Protein AF-A0AAU3BQZ8-F1 (afdb_monomer)

pLDDT: mean 89.64, std 9.65, range [45.94, 97.94]

Solvent-accessible surface area (backbone atoms only — not comparable to full-atom values): 6413 Å² total; per-residue (Å²): 112,69,70,62,53,56,51,51,52,53,50,52,49,54,51,50,53,25,52,51,19,53,51,45,39,50,52,51,53,53,51,53,54,50,48,53,49,26,60,75,69,66,36,59,68,61,41,50,58,47,44,71,76,52,31,74,66,56,50,53,51,52,49,51,52,19,50,50,35,26,74,73,48,44,52,70,70,57,42,53,46,51,52,51,39,51,56,25,58,76,66,69,35,60,72,55,39,54,52,45,54,52,52,45,53,52,52,53,51,51,50,73,75,42,75,84,80,116

Sequence (118 aa):
MLARTQQAERRARLWQERREAYFGALRVIDLDLRRERYKELGQLQKLQEVEGHWTKVRRVELTTEAATALWAFGSDTVRDLAARWITASDADNVAEMRQIALEFRAAVRRELQDPTQG

Nearest PDB structures (foldseek):
  3zsu-assembly1_A  TM=4.083E-01  e=6.605E-01  Thermosynechococcus vestitus BP-1
  1wn0-assembly4_D  TM=5.546E-01  e=5.178E+00  Zea mays
  8bd3-assembly1_u  TM=3.912E-01  e=3.179E+00  Chlorella ohadii
  1yvi-assembly1_A  TM=4.901E-01  e=5.178E+00  Oryza sativa
  5och-assembly1_A  TM=2.453E-01  e=7.567E+00  Homo sapiens

Secondary structur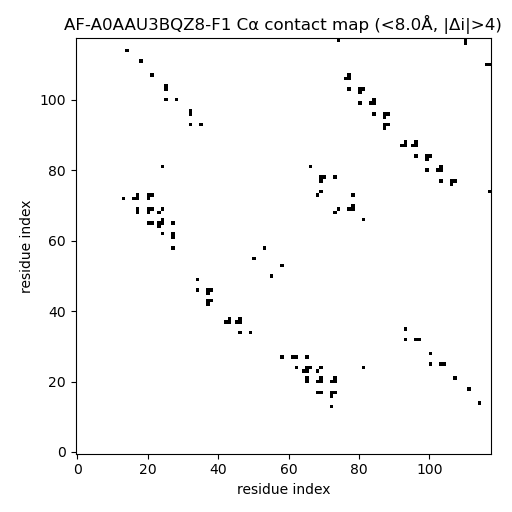e (DSSP, 8-state):
-HHHHHHHHHHHHHHHHHHHHHHHHHHHHHHHHHHHHHHHTT-HHHHHHHHHHS-HHHHHHHHHHHHHHHHHH--HHHHHHHHHHHHHHHTT-HHHHHHHHHHHHHHHHHHHH-TT--

Foldseek 3Di:
DVVVVVVVVVLVVLLVLLLVLLVLLLVLLVLLLVLVVCVVVVVVVVNCVSCVVCPPVNSVVSLVVSLVSCVVRNDPQLNVLSVQLVVCVVVVVSVSSVVSSVSSVVVSVVCNVDVPPD

Structure (mmCIF, N/CA/C/O backbone):
data_AF-A0AAU3BQZ8-F1
#
_entry.id   AF-A0AAU3BQZ8-F1
#
loop_
_atom_site.group_PDB
_atom_site.id
_atom_site.type_symbol
_atom_site.label_atom_id
_atom_site.label_alt_id
_atom_site.label_comp_id
_atom_site.label_asym_id
_atom_site.label_entity_id
_atom_site.label_seq_id
_atom_site.pdbx_PDB_ins_code
_atom_site.Cartn_x
_atom_site.Cartn_y
_atom_site.Cartn_z
_atom_site.occupancy
_atom_site.B_iso_or_equiv
_atom_site.auth_seq_id
_atom_site.auth_comp_id
_atom_site.auth_asym_id
_atom_site.auth_atom_id
_atom_site.pdbx_PDB_model_num
ATOM 1 N N . MET A 1 1 ? 30.971 -4.145 -28.236 1.00 62.34 1 MET A N 1
ATOM 2 C CA . MET A 1 1 ? 30.732 -4.893 -26.978 1.00 62.34 1 MET A CA 1
ATOM 3 C C . MET A 1 1 ? 30.316 -3.965 -25.837 1.00 62.34 1 MET A C 1
ATOM 5 O O . MET A 1 1 ? 29.217 -4.150 -25.341 1.00 62.34 1 MET A O 1
ATOM 9 N N . LEU A 1 2 ? 31.096 -2.922 -25.516 1.00 67.12 2 LEU A N 1
ATOM 10 C CA . LEU A 1 2 ? 30.828 -1.950 -24.433 1.00 67.12 2 LEU A CA 1
ATOM 11 C C . LEU A 1 2 ? 29.404 -1.348 -24.411 1.00 67.12 2 LEU A C 1
ATOM 13 O O . LEU A 1 2 ? 28.783 -1.299 -23.356 1.00 67.12 2 LEU A O 1
ATOM 17 N N . ALA A 1 3 ? 28.843 -0.969 -25.565 1.00 68.12 3 ALA A N 1
ATOM 18 C CA . ALA A 1 3 ? 27.491 -0.398 -25.637 1.00 68.12 3 ALA A CA 1
ATOM 19 C C . ALA A 1 3 ? 26.369 -1.382 -25.232 1.00 68.12 3 ALA A C 1
ATOM 21 O O . ALA A 1 3 ? 25.369 -0.970 -24.650 1.00 68.12 3 ALA A O 1
ATOM 22 N N . ARG A 1 4 ? 26.533 -2.690 -25.498 1.00 68.25 4 ARG A N 1
ATOM 23 C CA . ARG A 1 4 ? 25.558 -3.716 -25.075 1.00 68.25 4 ARG A CA 1
ATOM 24 C C . ARG A 1 4 ? 25.639 -3.967 -23.568 1.00 68.25 4 ARG A C 1
ATOM 26 O O . ARG A 1 4 ? 24.604 -4.155 -22.938 1.00 68.25 4 ARG A O 1
ATOM 33 N N . THR A 1 5 ? 26.842 -3.908 -22.996 1.00 76.19 5 THR A N 1
ATOM 34 C CA . THR A 1 5 ? 27.072 -4.042 -21.550 1.00 76.19 5 THR A CA 1
ATOM 35 C C . THR A 1 5 ? 26.457 -2.872 -20.778 1.00 76.19 5 THR A C 1
ATOM 37 O O . THR A 1 5 ? 25.657 -3.095 -19.876 1.00 76.19 5 THR A O 1
ATOM 40 N N . GLN A 1 6 ? 26.703 -1.631 -21.214 1.00 76.75 6 GLN A N 1
ATOM 41 C CA . GLN A 1 6 ? 26.120 -0.431 -20.593 1.00 76.75 6 GLN A CA 1
ATOM 42 C C . GLN A 1 6 ? 24.586 -0.407 -20.672 1.00 76.75 6 GLN A C 1
ATOM 44 O O . GLN A 1 6 ? 23.907 0.020 -19.737 1.00 76.75 6 GLN A O 1
ATOM 49 N N . GLN A 1 7 ? 24.011 -0.882 -21.781 1.00 79.06 7 GLN A N 1
ATOM 50 C CA . GLN A 1 7 ? 22.559 -0.958 -21.928 1.00 79.06 7 GLN A CA 1
ATOM 51 C C . GLN A 1 7 ? 21.938 -2.020 -21.007 1.00 79.06 7 GLN A C 1
ATOM 53 O O . GLN A 1 7 ? 20.865 -1.782 -20.452 1.00 79.06 7 GLN A O 1
ATOM 58 N N . ALA A 1 8 ? 22.598 -3.166 -20.824 1.00 78.31 8 ALA A N 1
ATOM 59 C CA . ALA A 1 8 ? 22.148 -4.206 -19.900 1.00 78.31 8 ALA A CA 1
ATOM 60 C C . ALA A 1 8 ? 22.212 -3.736 -18.436 1.00 78.31 8 ALA A C 1
ATOM 62 O O . ALA A 1 8 ? 21.239 -3.906 -17.703 1.00 78.31 8 ALA A O 1
ATOM 63 N N . GLU A 1 9 ? 23.297 -3.070 -18.036 1.00 82.25 9 GLU A N 1
ATOM 64 C CA . GLU A 1 9 ? 23.458 -2.502 -16.689 1.00 82.25 9 GLU A CA 1
ATOM 65 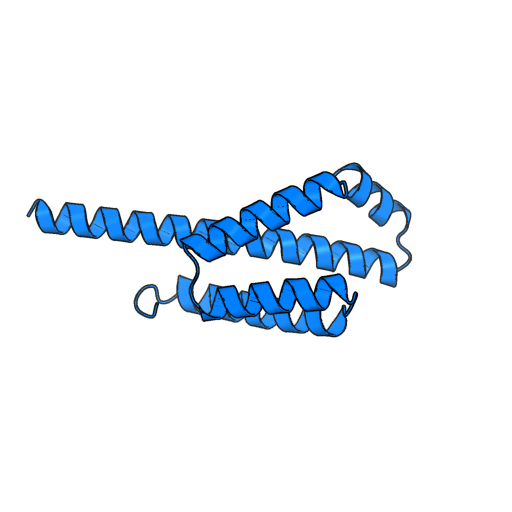C C . GLU A 1 9 ? 22.397 -1.442 -16.380 1.00 82.25 9 GLU A C 1
ATOM 67 O O . GLU A 1 9 ? 21.777 -1.466 -15.316 1.00 82.25 9 GLU A O 1
ATOM 72 N N . ARG A 1 10 ? 22.120 -0.542 -17.333 1.00 83.31 10 ARG A N 1
ATOM 73 C CA . ARG A 1 10 ? 21.082 0.481 -17.157 1.00 83.31 10 ARG A CA 1
ATOM 74 C C . ARG A 1 10 ? 19.692 -0.135 -16.991 1.00 83.31 10 ARG A C 1
ATOM 76 O O . ARG A 1 10 ? 18.933 0.320 -16.142 1.00 83.31 10 ARG A O 1
ATOM 83 N N . ARG A 1 11 ? 19.363 -1.175 -17.766 1.00 82.56 11 ARG A N 1
ATOM 84 C CA . ARG A 1 11 ? 18.090 -1.903 -17.618 1.00 82.56 11 ARG A CA 1
ATOM 85 C C . ARG A 1 11 ? 17.996 -2.610 -16.267 1.00 82.56 11 ARG A C 1
ATOM 87 O O . ARG A 1 11 ? 16.956 -2.524 -15.625 1.00 82.56 11 ARG A O 1
ATOM 94 N N . ALA A 1 12 ? 19.074 -3.256 -15.822 1.00 85.75 12 ALA A N 1
ATOM 95 C CA . ALA A 1 12 ? 19.116 -3.920 -14.521 1.00 85.75 12 ALA A CA 1
ATOM 96 C C . ALA A 1 12 ? 18.905 -2.928 -13.367 1.00 85.75 12 ALA A C 1
ATOM 98 O O . ALA A 1 12 ? 18.147 -3.214 -12.443 1.00 85.75 12 ALA A O 1
ATOM 99 N N . ARG A 1 13 ? 19.5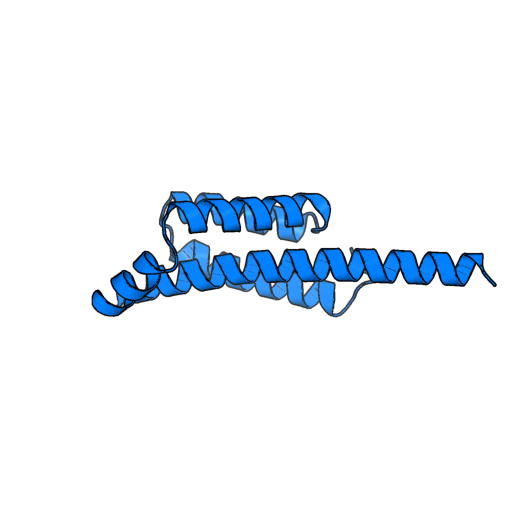13 -1.738 -13.452 1.00 86.56 13 ARG A N 1
ATOM 100 C CA . ARG A 1 13 ? 19.330 -0.675 -12.459 1.00 86.56 13 ARG A CA 1
ATOM 101 C C . ARG A 1 13 ? 17.887 -0.176 -12.394 1.00 86.56 13 ARG A C 1
ATOM 103 O O . ARG A 1 13 ? 17.319 -0.144 -11.311 1.00 86.56 13 ARG A O 1
ATOM 110 N N . LEU A 1 14 ? 17.284 0.149 -13.538 1.00 85.88 14 LEU A N 1
ATOM 111 C CA . LEU A 1 14 ? 15.889 0.606 -13.589 1.00 85.88 14 LEU A CA 1
ATOM 112 C C . LEU A 1 14 ? 14.919 -0.462 -13.064 1.00 85.88 14 LEU A C 1
ATOM 114 O O . LEU A 1 14 ? 13.960 -0.147 -12.365 1.00 85.88 14 LEU A O 1
ATOM 118 N N . TRP A 1 15 ? 15.189 -1.736 -13.362 1.00 88.81 15 TRP A N 1
ATOM 119 C CA . TRP A 1 15 ? 14.404 -2.845 -12.825 1.00 88.81 15 TRP A CA 1
ATOM 120 C C . TRP A 1 15 ? 14.520 -2.951 -11.300 1.00 88.81 15 TRP A C 1
ATOM 122 O O . TRP A 1 15 ? 13.517 -3.158 -10.618 1.00 88.81 15 TRP A O 1
ATOM 132 N N . GLN A 1 16 ? 15.726 -2.773 -10.756 1.00 91.00 16 GLN A N 1
ATOM 133 C CA . GLN A 1 16 ? 15.954 -2.771 -9.313 1.00 91.00 16 GLN A CA 1
ATOM 134 C C . GLN A 1 16 ? 15.231 -1.599 -8.629 1.00 91.00 16 GLN A C 1
ATOM 136 O O . GLN A 1 16 ? 14.535 -1.822 -7.642 1.00 91.00 16 GLN A O 1
ATOM 141 N N . GLU A 1 17 ? 15.320 -0.387 -9.184 1.00 92.31 17 GLU A N 1
ATOM 142 C CA . GLU A 1 17 ? 14.632 0.809 -8.668 1.00 92.31 17 GLU A CA 1
ATOM 143 C C . GLU A 1 17 ? 13.100 0.615 -8.669 1.00 92.31 17 GLU A C 1
ATOM 145 O O . GLU A 1 17 ? 12.428 0.888 -7.671 1.00 92.31 17 GLU A O 1
ATOM 150 N N . ARG A 1 18 ? 12.542 0.025 -9.737 1.00 93.31 18 ARG A N 1
ATOM 151 C CA . ARG A 1 18 ? 11.117 -0.353 -9.809 1.00 93.31 18 ARG A CA 1
ATOM 152 C C . ARG A 1 18 ? 10.740 -1.391 -8.750 1.00 93.31 18 ARG A C 1
ATOM 154 O O . ARG A 1 18 ? 9.727 -1.245 -8.065 1.00 93.31 18 ARG A O 1
ATOM 161 N N . ARG A 1 19 ? 11.551 -2.435 -8.581 1.00 94.69 19 ARG A N 1
ATOM 162 C CA . ARG A 1 19 ? 11.326 -3.482 -7.574 1.00 94.69 19 ARG A CA 1
ATOM 163 C C . ARG A 1 19 ? 11.330 -2.916 -6.152 1.00 94.69 19 ARG A C 1
ATOM 165 O O . ARG A 1 19 ? 10.489 -3.306 -5.341 1.00 94.69 19 ARG A O 1
ATOM 172 N N . GLU A 1 20 ? 12.254 -2.012 -5.849 1.00 95.06 20 GLU A N 1
ATOM 173 C CA . GLU A 1 20 ? 12.333 -1.338 -4.550 1.00 95.06 20 GLU A CA 1
ATOM 174 C C . GLU A 1 20 ? 11.106 -0.458 -4.298 1.00 95.06 20 GLU A C 1
ATOM 176 O O . GLU A 1 20 ? 10.494 -0.572 -3.233 1.00 95.06 20 GLU A O 1
ATOM 181 N N . ALA A 1 21 ? 10.671 0.317 -5.296 1.00 95.50 21 ALA A N 1
ATOM 182 C CA . ALA A 1 21 ? 9.443 1.108 -5.216 1.00 95.50 21 ALA A CA 1
ATOM 183 C C . ALA A 1 21 ? 8.212 0.236 -4.902 1.00 95.50 21 ALA A C 1
ATOM 185 O O . ALA A 1 21 ? 7.419 0.554 -4.012 1.00 95.50 21 ALA A O 1
ATOM 186 N N . TYR A 1 22 ? 8.077 -0.907 -5.581 1.00 96.56 22 TYR A N 1
ATOM 187 C CA . TYR A 1 22 ? 6.957 -1.833 -5.383 1.00 96.56 22 TYR A CA 1
ATOM 188 C C . TYR A 1 22 ? 6.935 -2.440 -3.984 1.00 96.56 22 TYR A C 1
ATOM 190 O O . TYR A 1 22 ? 5.875 -2.521 -3.359 1.00 96.56 22 TYR A O 1
ATOM 198 N N . PHE A 1 23 ? 8.092 -2.837 -3.457 1.00 95.56 23 PHE A N 1
ATOM 199 C CA . PHE A 1 23 ? 8.168 -3.361 -2.095 1.00 95.56 23 PHE A CA 1
ATOM 200 C C . PHE A 1 23 ? 7.975 -2.288 -1.026 1.00 95.56 23 PHE A C 1
ATOM 202 O O . PHE A 1 23 ? 7.360 -2.583 0.002 1.00 95.56 23 PHE A O 1
ATOM 209 N N . GLY A 1 24 ? 8.421 -1.054 -1.271 1.00 95.69 24 GLY A N 1
ATOM 210 C CA . GLY A 1 24 ? 8.117 0.087 -0.408 1.00 95.69 24 GLY A CA 1
ATOM 211 C C . GLY A 1 24 ? 6.608 0.288 -0.253 1.00 95.69 24 GLY A C 1
ATOM 212 O O . GLY A 1 24 ? 6.098 0.317 0.867 1.00 95.69 24 GLY A O 1
ATOM 213 N N . ALA A 1 25 ? 5.876 0.312 -1.369 1.00 96.00 25 ALA A N 1
ATOM 214 C CA . ALA A 1 25 ? 4.420 0.453 -1.366 1.00 96.00 25 ALA A CA 1
ATOM 215 C C . ALA A 1 25 ? 3.697 -0.726 -0.695 1.00 96.00 25 ALA A C 1
ATOM 217 O O . ALA A 1 25 ? 2.835 -0.519 0.159 1.00 96.00 25 ALA A O 1
ATOM 218 N N . LEU A 1 26 ? 4.086 -1.968 -1.010 1.00 96.38 26 LEU A N 1
ATOM 219 C CA . LEU A 1 26 ? 3.504 -3.160 -0.380 1.00 96.38 26 LEU A CA 1
ATOM 220 C C . LEU A 1 26 ? 3.700 -3.178 1.139 1.00 96.38 26 LEU A C 1
ATOM 222 O O . LEU A 1 26 ? 2.814 -3.624 1.867 1.00 96.38 26 LEU A O 1
ATOM 226 N N . ARG A 1 27 ? 4.832 -2.665 1.631 1.00 94.88 27 ARG A N 1
ATOM 227 C CA . ARG A 1 27 ? 5.085 -2.558 3.069 1.00 94.88 27 ARG A CA 1
ATOM 228 C C . ARG A 1 27 ? 4.113 -1.596 3.753 1.00 94.88 27 ARG A C 1
ATOM 230 O O . ARG A 1 27 ? 3.645 -1.917 4.842 1.00 94.88 27 ARG A O 1
ATOM 237 N N . VAL A 1 28 ? 3.821 -0.446 3.143 1.00 94.06 28 VAL A N 1
ATOM 238 C CA . VAL A 1 28 ? 2.836 0.516 3.673 1.00 94.06 28 VAL A CA 1
ATOM 239 C C . VAL A 1 28 ? 1.450 -0.129 3.718 1.00 94.06 28 VAL A C 1
ATOM 241 O O . VAL A 1 28 ? 0.842 -0.189 4.786 1.00 94.06 28 VAL A O 1
ATOM 244 N N . ILE A 1 29 ? 1.028 -0.731 2.602 1.00 95.12 29 ILE A N 1
ATOM 245 C CA . ILE A 1 29 ? -0.245 -1.458 2.470 1.00 95.12 29 ILE A CA 1
ATOM 246 C C . ILE A 1 29 ? -0.406 -2.523 3.565 1.00 95.12 29 ILE A C 1
ATOM 248 O O . ILE A 1 29 ? -1.439 -2.601 4.231 1.00 95.12 29 ILE A O 1
ATOM 252 N N . ASP A 1 30 ? 0.619 -3.352 3.779 1.00 94.38 30 ASP A N 1
ATOM 253 C CA . ASP A 1 30 ? 0.577 -4.420 4.779 1.00 94.38 30 ASP A CA 1
ATOM 254 C C . ASP A 1 30 ? 0.449 -3.883 6.210 1.00 94.38 30 ASP A C 1
ATOM 256 O O . ASP A 1 30 ? -0.234 -4.496 7.036 1.00 94.38 30 ASP A O 1
ATOM 260 N N . LEU A 1 31 ? 1.110 -2.768 6.527 1.00 92.81 31 LEU A N 1
ATOM 261 C CA . LEU A 1 31 ? 1.045 -2.162 7.856 1.00 92.81 31 LEU A CA 1
ATOM 262 C C . LEU A 1 31 ? -0.332 -1.547 8.129 1.00 92.81 31 LEU A C 1
ATOM 264 O O . LEU A 1 31 ? -0.887 -1.780 9.206 1.00 92.81 31 LEU A O 1
ATOM 268 N N . ASP A 1 32 ? -0.910 -0.848 7.154 1.00 92.81 32 ASP A N 1
ATOM 269 C CA . ASP A 1 32 ? -2.262 -0.292 7.258 1.00 92.81 32 ASP A CA 1
ATOM 270 C C . ASP A 1 32 ? -3.303 -1.404 7.446 1.00 92.81 32 ASP A C 1
ATOM 272 O O . ASP A 1 32 ? -4.084 -1.367 8.397 1.00 92.81 32 ASP A O 1
ATOM 276 N N . LEU A 1 33 ? -3.264 -2.471 6.636 1.00 93.94 33 LEU A N 1
ATOM 277 C CA . LEU A 1 33 ? -4.202 -3.593 6.795 1.00 93.94 33 LEU A CA 1
ATOM 278 C C . LEU A 1 33 ? -4.060 -4.306 8.143 1.00 93.94 33 LEU A C 1
ATOM 280 O O . LEU A 1 33 ? -5.057 -4.756 8.711 1.00 93.94 33 LEU A O 1
ATOM 284 N N . ARG A 1 34 ? -2.835 -4.441 8.669 1.00 92.25 34 ARG A N 1
ATOM 285 C CA . ARG A 1 34 ? -2.615 -5.015 10.008 1.00 92.25 34 ARG A CA 1
ATOM 286 C C . ARG A 1 34 ? -3.225 -4.136 11.089 1.00 92.25 34 ARG A C 1
ATOM 288 O O . ARG A 1 34 ? -3.846 -4.667 12.006 1.00 92.25 34 ARG A O 1
ATOM 295 N N . ARG A 1 35 ? -3.072 -2.817 10.969 1.00 92.19 35 ARG A N 1
ATOM 296 C CA . ARG A 1 35 ? -3.683 -1.854 11.883 1.00 92.19 35 ARG A CA 1
ATOM 297 C C . ARG A 1 35 ? -5.207 -1.976 11.873 1.00 92.19 35 ARG A C 1
ATOM 299 O O . ARG A 1 35 ? -5.796 -2.122 12.942 1.00 92.19 35 ARG A O 1
ATOM 306 N N . GLU A 1 36 ? -5.829 -1.998 10.695 1.00 92.50 36 GLU A N 1
ATOM 307 C CA . GLU A 1 36 ? -7.286 -2.156 10.575 1.00 92.50 36 GLU A CA 1
ATOM 308 C C . 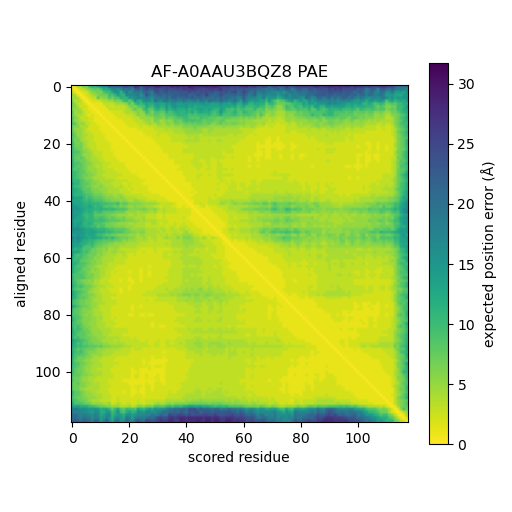GLU A 1 36 ? -7.763 -3.504 11.130 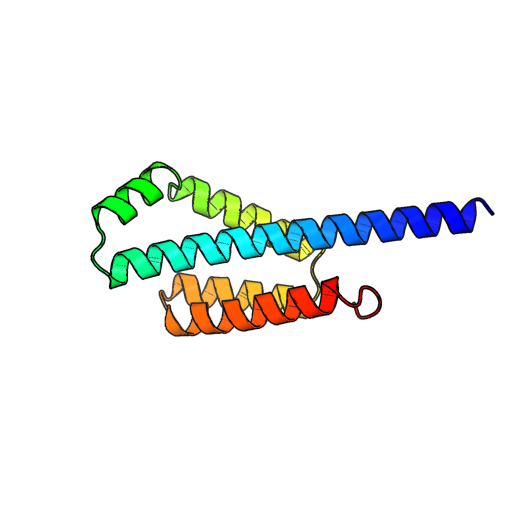1.00 92.50 36 GLU A C 1
ATOM 310 O O . GLU A 1 36 ? -8.731 -3.563 11.885 1.00 92.50 36 GLU A O 1
ATOM 315 N N . ARG A 1 37 ? -7.015 -4.587 10.888 1.00 92.50 37 ARG A N 1
ATOM 316 C CA . ARG A 1 37 ? -7.298 -5.894 11.499 1.00 92.50 37 ARG A CA 1
ATOM 317 C C . ARG A 1 37 ? -7.256 -5.847 13.031 1.00 92.50 37 ARG A C 1
ATOM 319 O O . ARG A 1 37 ? -8.090 -6.478 13.675 1.00 92.50 37 ARG A O 1
ATOM 326 N N . TYR A 1 38 ? -6.300 -5.143 13.637 1.00 93.50 38 TYR A N 1
ATOM 327 C CA . TYR A 1 38 ? -6.237 -5.030 15.099 1.00 93.50 38 TYR A CA 1
ATOM 328 C C . TYR A 1 38 ? -7.396 -4.223 15.679 1.00 93.50 38 TYR A C 1
ATOM 330 O O . TYR A 1 38 ? -7.889 -4.588 16.747 1.00 93.50 38 TYR A O 1
ATOM 338 N N . LYS A 1 39 ? -7.868 -3.188 14.973 1.00 91.12 39 LYS A N 1
ATOM 339 C CA . LYS A 1 39 ? -9.094 -2.473 15.353 1.00 91.12 39 LYS A CA 1
ATOM 340 C C . LYS A 1 39 ? -10.313 -3.393 15.306 1.00 91.12 39 LYS A C 1
ATOM 342 O O . LYS A 1 39 ? -11.035 -3.475 16.293 1.00 91.12 39 LYS A O 1
ATOM 347 N N . GLU A 1 40 ? -10.508 -4.115 14.200 1.00 91.75 40 GLU A N 1
ATOM 348 C CA . GLU A 1 40 ? -11.635 -5.045 14.026 1.00 91.75 40 GLU A CA 1
ATOM 349 C C . GLU A 1 40 ? -11.661 -6.142 15.099 1.00 91.75 40 GLU A C 1
ATOM 351 O O . GLU A 1 40 ? -12.721 -6.490 15.611 1.00 91.75 40 GLU A O 1
ATOM 356 N N . LEU A 1 41 ? -10.492 -6.676 15.468 1.00 93.50 41 LEU A N 1
ATOM 357 C CA . LEU A 1 41 ? -10.361 -7.724 16.486 1.00 93.50 41 LEU A CA 1
ATOM 358 C C . LEU A 1 41 ? -10.370 -7.193 17.931 1.00 93.50 41 LEU A C 1
ATOM 360 O O . LEU A 1 41 ? -10.184 -7.981 18.858 1.00 93.50 41 LEU A O 1
ATOM 364 N N . GLY A 1 42 ? -10.511 -5.880 18.145 1.00 93.44 42 GLY A N 1
ATOM 365 C CA . GLY A 1 42 ? -10.459 -5.272 19.479 1.00 93.44 42 GLY A CA 1
ATOM 366 C C . GLY A 1 42 ? -9.107 -5.436 20.190 1.00 93.44 42 GLY A C 1
ATOM 367 O O . GLY A 1 42 ? -9.036 -5.359 21.416 1.00 93.44 42 GLY A O 1
ATOM 368 N N . GLN A 1 43 ? -8.015 -5.668 19.453 1.00 94.62 43 GLN A N 1
ATOM 369 C CA . GLN A 1 43 ? -6.676 -5.893 20.010 1.00 94.62 43 GLN A CA 1
ATOM 370 C C . GLN A 1 43 ? -5.985 -4.568 20.362 1.00 94.62 43 GLN A C 1
ATOM 372 O O . GLN A 1 43 ? -4.955 -4.209 19.790 1.00 94.62 43 GLN A O 1
ATOM 377 N N . LEU A 1 44 ? -6.548 -3.837 21.327 1.00 91.75 44 LEU A N 1
ATOM 378 C CA . LEU A 1 44 ? -6.121 -2.479 21.686 1.00 91.75 44 LEU A CA 1
ATOM 379 C C . LEU A 1 44 ? -4.642 -2.387 22.090 1.00 91.75 44 LEU A C 1
ATOM 381 O O . LEU A 1 44 ? -3.967 -1.437 21.706 1.00 91.75 44 LEU A O 1
ATOM 385 N N . GLN A 1 45 ? -4.108 -3.392 22.793 1.00 92.56 45 GLN A N 1
ATOM 386 C CA . GLN A 1 45 ? -2.690 -3.424 23.168 1.00 92.56 45 GLN A CA 1
ATOM 387 C C . GLN A 1 45 ? -1.777 -3.521 21.937 1.00 92.56 45 GLN A C 1
ATOM 389 O O . GLN A 1 45 ? -0.789 -2.799 21.839 1.00 92.56 45 GLN A O 1
ATOM 394 N N . LYS A 1 46 ? -2.133 -4.362 20.956 1.00 91.88 46 LYS A N 1
ATOM 395 C CA . LYS A 1 46 ? -1.379 -4.473 19.699 1.00 91.88 46 L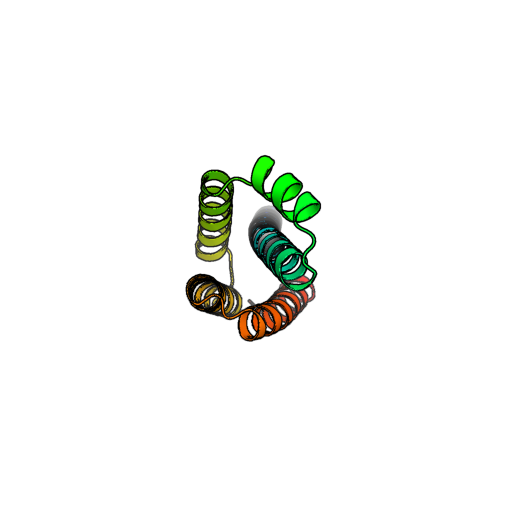YS A CA 1
ATOM 396 C C . LYS A 1 46 ? -1.492 -3.216 18.855 1.00 91.88 46 LYS A C 1
ATOM 398 O O . LYS A 1 46 ? -0.504 -2.807 18.251 1.00 91.88 46 LYS A O 1
ATOM 403 N N .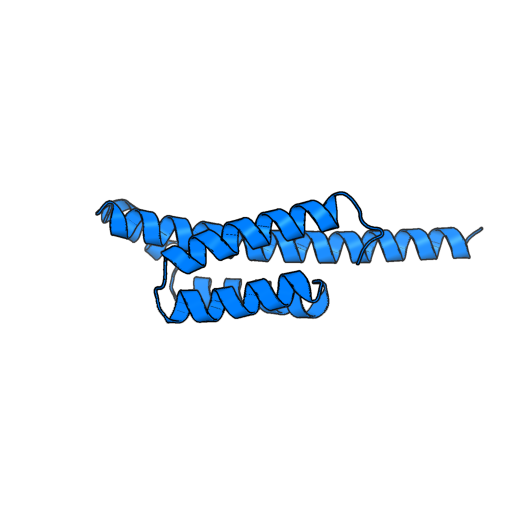 LEU A 1 47 ? -2.665 -2.591 18.843 1.00 91.69 47 LEU A N 1
ATOM 404 C CA . LEU A 1 47 ? -2.859 -1.313 18.175 1.00 91.69 47 LEU A CA 1
ATOM 405 C C . LEU A 1 47 ? -1.958 -0.230 18.788 1.00 91.69 47 LEU A C 1
ATOM 407 O O . LEU A 1 47 ? -1.248 0.439 18.046 1.00 91.69 47 LEU A O 1
ATOM 411 N N . GLN A 1 48 ? -1.903 -0.125 20.120 1.00 90.62 48 GLN A N 1
ATOM 412 C CA . GLN A 1 48 ? -1.013 0.809 20.821 1.00 90.62 48 GLN A CA 1
ATOM 413 C C . GLN A 1 48 ? 0.471 0.517 20.572 1.00 90.62 48 GLN A C 1
ATOM 415 O O . GLN A 1 48 ? 1.236 1.443 20.310 1.00 90.62 48 GLN A O 1
ATOM 420 N N . GLU A 1 49 ? 0.890 -0.752 20.612 1.00 90.69 49 GLU A N 1
ATOM 421 C CA . GLU A 1 49 ? 2.268 -1.149 20.291 1.00 90.69 49 GLU A CA 1
ATOM 422 C C . GLU A 1 49 ? 2.658 -0.705 18.874 1.00 90.69 49 GLU A C 1
ATOM 424 O O . GLU A 1 49 ? 3.731 -0.129 18.676 1.00 90.69 49 GLU A O 1
ATOM 429 N N . VAL A 1 50 ? 1.781 -0.937 17.890 1.00 87.69 50 VAL A N 1
ATOM 430 C CA . VAL A 1 50 ? 2.009 -0.520 16.501 1.00 87.69 50 VAL A CA 1
ATOM 431 C C . VAL A 1 50 ? 2.040 0.997 16.382 1.00 87.69 50 VAL A C 1
ATOM 433 O O . VAL A 1 50 ? 2.989 1.522 15.811 1.00 87.69 50 VAL A O 1
ATOM 436 N N . GLU A 1 51 ? 1.054 1.710 16.925 1.00 87.62 51 GLU A N 1
ATOM 437 C CA . GLU A 1 51 ? 0.962 3.173 16.813 1.00 87.62 51 GLU A CA 1
ATOM 438 C C . GLU A 1 51 ? 2.085 3.899 17.577 1.00 87.62 51 GLU A C 1
ATOM 440 O O . GLU A 1 51 ? 2.482 4.996 17.182 1.00 87.62 51 GLU A O 1
ATOM 445 N N . GLY A 1 52 ? 2.661 3.271 18.609 1.00 88.44 52 GLY A N 1
ATOM 446 C CA . GLY A 1 52 ? 3.835 3.780 19.322 1.00 88.44 52 GLY A CA 1
ATOM 447 C C . GLY A 1 52 ? 5.126 3.748 18.495 1.00 88.44 52 GLY A C 1
ATOM 448 O O . GLY A 1 52 ? 5.959 4.641 18.628 1.00 88.44 52 GLY A O 1
ATOM 449 N N . HIS A 1 53 ? 5.288 2.758 17.610 1.00 85.94 53 HIS A N 1
ATOM 450 C CA . HIS A 1 53 ? 6.467 2.636 16.734 1.00 85.94 53 HIS A CA 1
ATOM 451 C C . HIS A 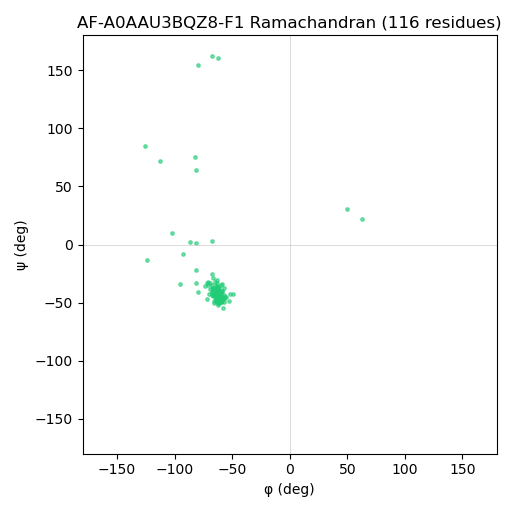1 53 ? 6.233 3.252 15.352 1.00 85.94 53 HIS A C 1
ATOM 453 O O . HIS A 1 53 ? 7.143 3.793 14.724 1.00 85.94 53 HIS A O 1
ATOM 459 N N . TRP A 1 54 ? 5.002 3.161 14.868 1.00 86.44 54 TRP A N 1
ATOM 460 C CA . TRP A 1 54 ? 4.555 3.674 13.589 1.00 86.44 54 TRP A CA 1
ATOM 461 C C . TRP A 1 54 ? 3.572 4.813 13.825 1.00 86.44 54 TRP A C 1
ATOM 463 O O . TRP A 1 54 ? 2.358 4.693 13.655 1.00 86.44 54 TRP A O 1
ATOM 473 N N . THR A 1 55 ? 4.135 5.931 14.272 1.00 88.12 55 THR A N 1
ATOM 474 C CA . THR A 1 55 ? 3.375 7.143 14.566 1.00 88.12 55 THR A CA 1
ATOM 475 C C . THR A 1 55 ? 2.690 7.680 13.310 1.00 88.12 55 THR A C 1
ATOM 477 O O . THR A 1 55 ? 3.108 7.413 12.179 1.00 88.12 55 THR A O 1
ATOM 480 N N . LYS A 1 56 ? 1.663 8.520 13.493 1.00 86.69 56 LYS A N 1
ATOM 481 C CA . LYS A 1 56 ? 0.972 9.191 12.378 1.00 86.69 56 LYS A CA 1
ATOM 482 C C . LYS A 1 56 ? 1.948 9.914 11.440 1.00 86.69 56 LYS A C 1
ATOM 484 O O . LYS A 1 56 ? 1.800 9.811 10.228 1.00 86.69 56 LYS A O 1
ATOM 489 N N . VAL A 1 57 ? 2.946 10.609 11.996 1.00 89.38 57 VAL A N 1
ATOM 490 C CA . VAL A 1 57 ? 3.980 11.310 11.215 1.00 89.38 57 VAL A CA 1
ATOM 491 C C . VAL A 1 57 ? 4.773 10.312 10.375 1.00 89.38 57 VAL A C 1
ATOM 493 O O . VAL A 1 57 ? 4.848 10.459 9.158 1.00 89.38 57 VAL A O 1
ATOM 496 N N . ARG A 1 58 ? 5.267 9.233 10.994 1.00 89.12 58 ARG A N 1
ATOM 497 C CA . ARG A 1 58 ? 6.048 8.210 10.292 1.00 89.12 58 ARG A CA 1
ATOM 498 C C . ARG A 1 58 ? 5.246 7.494 9.204 1.00 89.12 58 ARG A C 1
ATOM 500 O O . ARG A 1 58 ? 5.804 7.106 8.180 1.00 89.12 58 ARG A O 1
ATOM 507 N N . ARG A 1 59 ? 3.938 7.320 9.405 1.00 88.12 59 ARG A N 1
ATOM 508 C CA . ARG A 1 59 ? 3.032 6.784 8.384 1.00 88.12 59 ARG A CA 1
ATOM 509 C C . ARG A 1 59 ? 2.940 7.701 7.170 1.00 88.12 59 ARG A C 1
ATOM 511 O O . ARG A 1 59 ? 3.082 7.215 6.052 1.00 88.12 59 ARG A O 1
ATOM 518 N N . VAL A 1 60 ? 2.745 9.002 7.382 1.00 88.12 60 VAL A N 1
ATOM 519 C CA . VAL A 1 60 ? 2.691 9.986 6.288 1.00 88.12 60 VAL A CA 1
ATOM 520 C C . VAL A 1 60 ? 4.018 10.033 5.529 1.00 88.12 60 VAL A C 1
ATOM 522 O O . VAL A 1 60 ? 4.002 10.012 4.300 1.00 88.12 60 VAL A O 1
ATOM 525 N N . GLU A 1 61 ? 5.154 10.013 6.232 1.00 91.00 61 GLU A N 1
ATOM 526 C CA . GLU A 1 61 ? 6.487 9.971 5.610 1.00 91.00 61 GLU A CA 1
ATOM 527 C C . GLU A 1 61 ? 6.654 8.748 4.704 1.00 91.00 61 GLU A C 1
ATOM 529 O O . GLU A 1 61 ? 6.945 8.898 3.521 1.00 91.00 61 GLU A O 1
ATOM 534 N N . LEU A 1 62 ? 6.408 7.543 5.232 1.00 90.31 62 LEU A N 1
ATOM 535 C CA . LEU A 1 62 ? 6.564 6.301 4.468 1.00 90.31 62 LEU A CA 1
ATOM 536 C C . LEU A 1 62 ? 5.589 6.215 3.290 1.00 90.31 62 LEU A C 1
ATOM 538 O O . LEU A 1 62 ? 5.947 5.707 2.231 1.00 90.31 62 LEU A O 1
ATOM 542 N N . THR A 1 63 ? 4.370 6.732 3.456 1.00 90.19 63 THR A N 1
ATOM 543 C CA . THR A 1 63 ? 3.379 6.792 2.371 1.00 90.19 63 THR A CA 1
ATOM 544 C C . THR A 1 63 ? 3.841 7.743 1.271 1.00 90.19 63 THR A C 1
ATOM 546 O O . THR A 1 63 ? 3.784 7.394 0.095 1.00 90.19 63 THR A O 1
ATOM 549 N N . THR A 1 64 ? 4.358 8.916 1.643 1.00 90.50 64 THR A N 1
ATOM 550 C CA . THR A 1 64 ? 4.902 9.904 0.700 1.00 90.50 64 THR A CA 1
ATOM 551 C C . THR A 1 64 ? 6.111 9.352 -0.052 1.00 90.50 64 THR A C 1
ATOM 553 O O . THR A 1 64 ? 6.198 9.499 -1.271 1.00 90.50 64 THR A O 1
ATOM 556 N N . GLU A 1 65 ? 7.028 8.689 0.653 1.00 93.00 65 GLU A N 1
ATOM 557 C CA . GLU A 1 65 ? 8.215 8.060 0.069 1.00 93.00 65 GLU A CA 1
ATOM 558 C C . GLU A 1 65 ? 7.825 6.963 -0.930 1.00 93.00 65 GLU A C 1
ATOM 560 O O . GLU A 1 65 ? 8.268 6.984 -2.080 1.00 93.00 65 GLU A O 1
ATOM 565 N N . ALA A 1 66 ? 6.925 6.057 -0.534 1.00 93.00 66 ALA A N 1
ATOM 566 C CA . ALA A 1 66 ? 6.429 4.998 -1.406 1.00 93.00 66 ALA A CA 1
ATOM 567 C C . ALA A 1 66 ? 5.697 5.562 -2.632 1.00 93.00 66 ALA A C 1
ATOM 569 O O . ALA A 1 66 ? 5.968 5.135 -3.753 1.00 93.00 66 ALA A O 1
ATOM 570 N N . ALA A 1 67 ? 4.817 6.550 -2.448 1.00 91.56 67 ALA A N 1
ATOM 571 C CA . ALA A 1 67 ? 4.115 7.199 -3.551 1.00 91.56 67 ALA A CA 1
ATOM 572 C C . ALA A 1 67 ? 5.098 7.865 -4.523 1.00 91.56 67 ALA A C 1
ATOM 574 O O . ALA A 1 67 ? 4.982 7.682 -5.731 1.00 91.56 67 ALA A O 1
ATOM 575 N N . THR A 1 68 ? 6.103 8.579 -4.012 1.00 92.44 68 THR A N 1
ATOM 576 C CA . THR A 1 68 ? 7.135 9.227 -4.836 1.00 92.44 68 THR A CA 1
ATOM 577 C C . THR A 1 68 ? 7.922 8.201 -5.650 1.00 92.44 68 THR A C 1
ATOM 579 O O . THR A 1 68 ? 8.123 8.386 -6.851 1.00 92.44 68 THR A O 1
ATOM 582 N N . ALA A 1 69 ? 8.315 7.086 -5.029 1.00 93.62 69 ALA A N 1
ATOM 583 C CA . ALA A 1 69 ? 9.011 6.004 -5.717 1.00 93.62 69 ALA A CA 1
ATOM 584 C C . ALA A 1 69 ? 8.137 5.358 -6.808 1.00 93.62 69 ALA A C 1
ATOM 586 O O . ALA A 1 69 ? 8.621 5.091 -7.908 1.00 93.62 69 ALA A O 1
ATOM 587 N N . LEU A 1 70 ? 6.839 5.155 -6.551 1.00 94.44 70 LEU A N 1
ATOM 588 C CA . LEU A 1 70 ? 5.899 4.654 -7.558 1.00 94.44 70 LEU A CA 1
ATOM 589 C C . LEU A 1 70 ? 5.690 5.642 -8.708 1.00 94.44 70 LEU A C 1
ATOM 591 O O . LEU A 1 70 ? 5.614 5.214 -9.856 1.00 94.44 70 LEU A O 1
ATOM 595 N N . TRP A 1 71 ? 5.631 6.946 -8.434 1.00 92.31 71 TRP A N 1
ATOM 596 C CA . TRP A 1 71 ? 5.542 7.971 -9.478 1.00 92.31 71 TRP A CA 1
ATOM 597 C C . TRP A 1 71 ? 6.776 8.000 -10.378 1.00 92.31 71 TRP A C 1
ATOM 599 O O . TRP A 1 71 ? 6.638 8.231 -11.579 1.00 92.31 71 TRP A O 1
ATOM 609 N N . ALA A 1 72 ? 7.957 7.744 -9.813 1.00 92.38 72 ALA A N 1
ATOM 610 C CA . ALA A 1 72 ? 9.218 7.733 -10.546 1.00 92.38 72 ALA A CA 1
ATOM 611 C C . ALA A 1 72 ? 9.453 6.435 -11.338 1.00 92.38 72 ALA A C 1
ATOM 613 O O . ALA A 1 72 ? 9.941 6.492 -12.467 1.00 92.38 72 ALA A O 1
ATOM 614 N N . PHE A 1 73 ? 9.127 5.274 -10.761 1.00 92.88 73 PHE A N 1
ATOM 615 C CA . PHE A 1 73 ? 9.568 3.975 -11.288 1.00 92.88 73 PHE A CA 1
ATOM 616 C C . PHE A 1 73 ? 8.435 2.987 -11.582 1.00 92.88 73 PHE A C 1
ATOM 618 O O . PHE A 1 73 ? 8.666 1.963 -12.232 1.00 92.88 73 PHE A O 1
ATOM 625 N N . GLY A 1 74 ? 7.221 3.256 -11.110 1.00 91.94 74 GLY A N 1
ATOM 626 C CA . GLY A 1 74 ? 6.086 2.358 -11.269 1.00 91.94 74 GLY A CA 1
ATOM 627 C C . GLY A 1 74 ? 5.417 2.435 -12.637 1.00 91.94 74 GLY A C 1
ATOM 628 O O . GLY A 1 74 ? 5.465 3.450 -13.334 1.00 91.94 74 GLY A O 1
ATOM 629 N N . SER A 1 75 ? 4.769 1.338 -13.020 1.00 93.44 75 SER A N 1
ATOM 630 C CA . SER A 1 75 ? 3.870 1.303 -14.172 1.00 93.44 75 SER A CA 1
ATOM 631 C C . SER A 1 75 ? 2.618 2.151 -13.922 1.00 93.44 75 SER A C 1
ATOM 633 O O . SER A 1 75 ? 2.282 2.472 -12.780 1.00 93.44 75 SER A O 1
ATOM 635 N N . ASP A 1 76 ? 1.896 2.508 -14.986 1.00 94.56 76 ASP A N 1
ATOM 636 C CA . ASP A 1 76 ? 0.597 3.188 -14.864 1.00 94.56 76 ASP A CA 1
ATOM 637 C C . ASP A 1 76 ? -0.389 2.364 -14.024 1.00 94.56 76 ASP A C 1
ATOM 639 O O . ASP A 1 76 ? -0.991 2.885 -13.093 1.00 94.56 76 ASP A O 1
ATOM 643 N N . THR A 1 77 ? -0.445 1.048 -14.254 1.00 95.06 77 THR A N 1
ATOM 644 C CA . THR A 1 77 ? -1.322 0.132 -13.503 1.00 95.06 77 THR A CA 1
ATOM 645 C C . THR A 1 77 ? -1.065 0.197 -11.997 1.00 95.06 77 THR A C 1
ATOM 647 O O . THR A 1 77 ? -2.000 0.282 -11.200 1.00 95.06 77 THR A O 1
ATOM 650 N N . VAL A 1 78 ? 0.203 0.151 -11.577 1.00 95.50 78 VAL A N 1
ATOM 651 C CA . VAL A 1 78 ? 0.551 0.187 -10.150 1.00 95.50 78 VAL A CA 1
ATOM 652 C C . VAL A 1 78 ? 0.296 1.574 -9.553 1.00 95.50 78 VAL A C 1
ATOM 654 O O . VAL A 1 78 ? -0.139 1.670 -8.403 1.00 95.50 78 VAL A O 1
ATOM 657 N N . ARG A 1 79 ? 0.505 2.648 -10.325 1.00 95.25 79 ARG A N 1
ATOM 658 C CA . ARG A 1 79 ? 0.190 4.022 -9.900 1.00 95.25 79 ARG A CA 1
ATOM 659 C C . ARG A 1 79 ? -1.309 4.239 -9.712 1.00 95.25 79 ARG A C 1
ATOM 661 O O . ARG A 1 79 ? -1.701 4.798 -8.690 1.00 95.25 79 ARG A O 1
ATOM 668 N N . ASP A 1 80 ? -2.140 3.721 -10.609 1.00 96.25 80 ASP A N 1
ATOM 669 C CA . ASP A 1 80 ? -3.600 3.779 -10.484 1.00 96.25 80 ASP A CA 1
ATOM 670 C C . ASP A 1 80 ? -4.087 3.029 -9.239 1.00 96.25 80 ASP A C 1
ATOM 672 O O . ASP A 1 80 ? -4.929 3.525 -8.487 1.00 96.25 80 ASP A O 1
ATOM 676 N N . LEU A 1 81 ? -3.518 1.850 -8.966 1.00 97.00 81 LEU A N 1
ATOM 677 C CA . LEU A 1 81 ? -3.825 1.094 -7.750 1.00 97.00 81 LEU A CA 1
ATOM 678 C C . LEU A 1 81 ? -3.383 1.836 -6.482 1.00 97.00 81 LEU A C 1
ATOM 680 O O . LEU A 1 81 ? -4.108 1.817 -5.489 1.00 97.00 81 LEU A O 1
ATOM 684 N N . ALA A 1 82 ? -2.238 2.521 -6.508 1.00 94.94 82 ALA A N 1
ATOM 685 C CA . ALA A 1 82 ? -1.789 3.357 -5.396 1.00 94.94 82 ALA A CA 1
ATOM 686 C C . ALA A 1 82 ? -2.699 4.577 -5.173 1.00 94.94 82 ALA A C 1
ATOM 688 O O . ALA A 1 82 ? -3.001 4.915 -4.030 1.00 94.94 82 ALA A O 1
ATOM 689 N N . ALA A 1 83 ? -3.181 5.215 -6.241 1.00 94.06 83 ALA A N 1
ATOM 690 C CA . ALA A 1 83 ? -4.122 6.327 -6.135 1.00 94.06 83 ALA A CA 1
ATOM 691 C C . ALA A 1 83 ? -5.457 5.867 -5.527 1.00 94.06 83 ALA A C 1
ATOM 693 O O . ALA A 1 83 ? -5.941 6.468 -4.567 1.00 94.06 83 ALA A O 1
ATOM 694 N N . ARG A 1 84 ? -6.000 4.741 -6.012 1.00 96.06 84 ARG A N 1
ATOM 695 C CA . ARG A 1 84 ? -7.199 4.105 -5.438 1.00 96.06 84 ARG A CA 1
ATOM 696 C C . ARG A 1 84 ? -6.998 3.735 -3.970 1.00 96.06 84 ARG A C 1
ATOM 698 O O . ARG A 1 84 ? -7.909 3.918 -3.168 1.00 96.06 84 ARG A O 1
ATOM 705 N N . TRP A 1 85 ? -5.813 3.238 -3.611 1.00 95.44 85 TRP A N 1
ATOM 706 C CA . TRP A 1 85 ? -5.472 2.910 -2.227 1.00 95.44 85 TRP A CA 1
ATOM 707 C C . TRP A 1 85 ? -5.582 4.129 -1.308 1.00 95.44 85 TRP A C 1
ATOM 709 O O . TRP A 1 85 ? -6.198 4.028 -0.250 1.00 95.44 85 TRP A O 1
ATOM 719 N N . ILE A 1 86 ? -5.023 5.275 -1.716 1.00 91.81 86 ILE A N 1
ATOM 720 C CA . ILE A 1 86 ? -5.087 6.521 -0.938 1.00 91.81 86 ILE A CA 1
ATOM 721 C C . ILE A 1 86 ? -6.548 6.922 -0.710 1.00 91.81 86 ILE A C 1
ATOM 723 O O . ILE A 1 86 ? -6.946 7.136 0.431 1.00 91.81 86 ILE A O 1
ATOM 727 N N . THR A 1 87 ? -7.373 6.925 -1.763 1.00 94.12 87 THR A N 1
ATOM 728 C CA . THR A 1 87 ? -8.804 7.249 -1.649 1.00 94.12 87 THR A CA 1
ATOM 729 C C . THR A 1 87 ? -9.549 6.298 -0.710 1.00 94.12 87 THR A C 1
ATOM 731 O O . THR A 1 87 ? -10.313 6.753 0.140 1.00 94.12 87 THR A O 1
ATOM 734 N N . ALA A 1 88 ? -9.319 4.987 -0.822 1.00 94.62 88 ALA A N 1
ATOM 735 C CA . ALA A 1 88 ? -9.961 3.999 0.043 1.00 94.62 88 ALA A CA 1
ATOM 736 C C . ALA A 1 88 ? -9.503 4.126 1.506 1.00 94.62 88 ALA A C 1
ATOM 738 O O . ALA A 1 88 ? -10.317 3.981 2.417 1.00 94.62 88 ALA A O 1
ATOM 739 N N . SER A 1 89 ? -8.220 4.426 1.730 1.00 91.12 89 SER A N 1
ATOM 740 C CA . SER A 1 89 ? -7.663 4.653 3.064 1.00 91.12 89 SER A CA 1
ATOM 741 C C . SER A 1 89 ? -8.217 5.920 3.714 1.00 91.12 89 SER A C 1
ATOM 743 O O . SER A 1 89 ? -8.511 5.893 4.905 1.00 91.12 89 SER A O 1
ATOM 745 N N . ASP A 1 90 ? -8.365 7.015 2.966 1.00 90.56 90 ASP A N 1
ATOM 746 C CA . ASP A 1 90 ? -8.936 8.268 3.481 1.00 90.56 90 ASP A CA 1
ATOM 747 C C . ASP A 1 90 ? -10.424 8.121 3.833 1.00 90.56 90 ASP A C 1
ATOM 749 O O . ASP A 1 90 ? -10.923 8.794 4.734 1.00 90.56 90 ASP A O 1
ATOM 753 N N . ALA A 1 91 ? -11.128 7.217 3.147 1.00 93.00 91 ALA A N 1
ATOM 754 C CA . ALA A 1 91 ? -12.523 6.880 3.413 1.00 93.00 91 ALA A CA 1
ATOM 755 C C . ALA A 1 91 ? -12.714 5.789 4.489 1.00 93.00 91 ALA A C 1
ATOM 757 O O . ALA A 1 91 ? -13.851 5.375 4.718 1.00 93.00 91 ALA A O 1
ATOM 758 N N . ASP A 1 92 ? -11.634 5.278 5.104 1.00 91.12 92 ASP A N 1
ATOM 759 C CA . ASP A 1 92 ? -11.644 4.101 5.994 1.00 91.12 92 ASP A CA 1
ATOM 760 C C . ASP A 1 92 ? -12.387 2.882 5.374 1.00 91.12 92 ASP A C 1
ATOM 762 O O . ASP A 1 92 ? -12.966 2.041 6.070 1.00 91.12 92 ASP A O 1
ATOM 766 N N . ASN A 1 93 ? -12.375 2.748 4.040 1.00 95.62 93 ASN A N 1
ATOM 767 C CA . ASN A 1 93 ? -13.054 1.669 3.320 1.00 95.62 93 ASN A CA 1
ATOM 768 C C . ASN A 1 93 ? -12.197 0.393 3.299 1.00 95.62 93 ASN A C 1
ATOM 770 O O . ASN A 1 93 ? -11.607 0.013 2.283 1.00 95.62 93 ASN A O 1
ATOM 774 N N . VAL A 1 94 ? -12.138 -0.301 4.438 1.00 94.81 94 VAL A N 1
ATOM 775 C CA . VAL A 1 94 ? 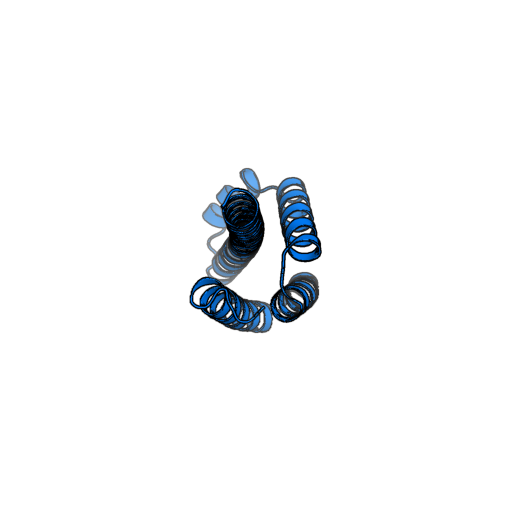-11.268 -1.477 4.641 1.00 94.81 94 VAL A CA 1
ATOM 776 C C . VAL A 1 94 ? -11.544 -2.608 3.640 1.00 94.81 94 VAL A C 1
ATOM 778 O O . VAL A 1 94 ? -10.620 -3.316 3.229 1.00 94.81 94 VAL A O 1
ATOM 781 N N . ALA A 1 95 ? -12.798 -2.792 3.218 1.00 95.69 95 ALA A N 1
ATOM 782 C CA . ALA A 1 95 ? -13.157 -3.808 2.229 1.00 95.69 95 ALA A CA 1
ATOM 783 C C . ALA A 1 95 ? -12.501 -3.522 0.869 1.00 95.69 95 ALA A C 1
ATOM 785 O O . ALA A 1 95 ? -11.890 -4.411 0.270 1.00 95.69 95 ALA A O 1
ATOM 786 N N . GLU A 1 96 ? -12.564 -2.270 0.420 1.00 97.06 96 GLU A N 1
ATOM 787 C CA . GLU A 1 96 ? -11.917 -1.829 -0.812 1.00 97.06 96 GLU A CA 1
ATOM 788 C C . GLU A 1 96 ? -10.389 -1.859 -0.695 1.00 97.06 96 GLU A C 1
ATOM 790 O O . GLU A 1 96 ? -9.722 -2.366 -1.596 1.00 97.06 96 GLU A O 1
ATOM 795 N N . MET A 1 97 ? -9.825 -1.440 0.443 1.00 97.12 97 MET A N 1
ATOM 796 C CA . MET A 1 97 ? -8.383 -1.552 0.701 1.00 97.12 97 MET A CA 1
ATOM 797 C C . MET A 1 97 ? -7.897 -3.000 0.542 1.00 97.12 97 MET A C 1
ATOM 799 O O . MET A 1 97 ? -6.890 -3.258 -0.118 1.00 97.12 97 MET A O 1
ATOM 803 N N . ARG A 1 98 ? -8.621 -3.982 1.094 1.00 97.62 98 ARG A N 1
ATOM 804 C CA . ARG A 1 98 ? -8.267 -5.406 0.951 1.00 97.62 98 ARG A CA 1
ATOM 805 C C . ARG A 1 98 ? -8.269 -5.853 -0.506 1.00 97.62 98 ARG A C 1
ATOM 807 O O . ARG A 1 98 ? -7.339 -6.548 -0.916 1.00 97.62 98 ARG A O 1
ATOM 814 N N . GLN A 1 99 ? -9.273 -5.438 -1.275 1.00 97.94 99 GLN A N 1
ATOM 815 C CA . GLN A 1 99 ? -9.370 -5.755 -2.696 1.00 97.94 99 GLN A CA 1
ATOM 816 C C . GLN A 1 99 ? -8.211 -5.132 -3.487 1.00 97.94 99 GLN A C 1
ATOM 818 O O . GLN A 1 99 ? -7.507 -5.840 -4.210 1.00 97.94 99 GLN A O 1
ATOM 823 N N . ILE A 1 100 ? -7.936 -3.843 -3.273 1.00 97.81 100 ILE A N 1
ATOM 824 C CA . ILE A 1 100 ? -6.817 -3.139 -3.912 1.00 97.81 100 ILE A CA 1
ATOM 825 C C . ILE A 1 100 ? -5.490 -3.809 -3.554 1.00 97.81 100 ILE A C 1
ATOM 827 O O . ILE A 1 100 ? -4.662 -4.021 -4.430 1.00 97.81 100 ILE A O 1
ATOM 831 N N . ALA A 1 101 ? -5.283 -4.223 -2.303 1.00 97.50 101 ALA A N 1
ATOM 832 C CA . ALA A 1 101 ? -4.055 -4.906 -1.901 1.00 97.50 101 ALA A CA 1
ATOM 833 C C . ALA A 1 101 ? -3.855 -6.262 -2.604 1.00 97.50 101 ALA A C 1
ATOM 835 O O . ALA A 1 101 ? -2.715 -6.698 -2.797 1.00 97.50 101 ALA A O 1
ATOM 836 N N . LEU A 1 102 ? -4.928 -6.971 -2.964 1.00 97.88 102 LEU A N 1
ATOM 837 C CA . LEU A 1 102 ? -4.838 -8.199 -3.762 1.00 97.88 102 LEU A CA 1
ATOM 838 C C . LEU A 1 102 ? -4.468 -7.879 -5.214 1.00 97.88 102 LEU A C 1
ATOM 840 O O . LEU A 1 102 ? -3.538 -8.487 -5.751 1.00 97.88 102 LEU A O 1
ATOM 844 N N . GLU A 1 103 ? -5.136 -6.892 -5.813 1.00 97.81 103 GLU A N 1
ATOM 845 C CA . GLU A 1 103 ? -4.858 -6.407 -7.172 1.00 97.81 103 GLU A CA 1
ATOM 846 C C . GLU A 1 103 ? -3.420 -5.884 -7.299 1.00 97.81 103 GLU A C 1
ATOM 848 O O . GLU A 1 103 ? -2.699 -6.267 -8.220 1.00 97.81 103 GLU A O 1
ATOM 853 N N . PHE A 1 104 ? -2.957 -5.106 -6.319 1.00 97.38 104 PHE A N 1
ATOM 854 C CA . PHE A 1 104 ? -1.603 -4.557 -6.254 1.00 97.38 104 PHE A CA 1
ATOM 855 C C . PHE A 1 104 ? -0.552 -5.665 -6.205 1.00 97.38 104 PHE A C 1
ATOM 857 O O . PHE A 1 104 ? 0.395 -5.663 -6.991 1.00 97.38 104 PHE A O 1
ATOM 864 N N . ARG A 1 105 ? -0.727 -6.670 -5.335 1.00 97.12 105 ARG A N 1
ATOM 865 C CA . ARG A 1 105 ? 0.192 -7.821 -5.267 1.00 97.12 105 ARG A CA 1
ATOM 866 C C . ARG A 1 105 ? 0.209 -8.616 -6.570 1.00 97.12 105 ARG A C 1
ATOM 868 O O . ARG A 1 105 ? 1.272 -9.091 -6.969 1.00 97.12 105 ARG A O 1
ATOM 875 N N . ALA A 1 106 ? -0.939 -8.773 -7.226 1.00 96.50 106 ALA A N 1
ATOM 876 C CA . ALA A 1 106 ? -1.027 -9.462 -8.508 1.00 96.50 106 ALA A CA 1
ATOM 877 C C . ALA A 1 106 ? -0.313 -8.684 -9.627 1.00 96.50 106 ALA A C 1
ATOM 879 O O . ALA A 1 106 ? 0.442 -9.293 -10.387 1.00 96.50 106 ALA A O 1
ATOM 880 N N . ALA A 1 107 ? -0.495 -7.362 -9.689 1.00 95.56 107 ALA A N 1
ATOM 881 C CA . ALA A 1 107 ? 0.177 -6.486 -10.648 1.00 95.56 107 ALA A CA 1
ATOM 882 C C . ALA A 1 107 ? 1.701 -6.512 -10.458 1.00 95.56 107 ALA A C 1
ATOM 884 O O . ALA A 1 107 ? 2.430 -6.863 -11.383 1.00 95.56 107 ALA A O 1
ATOM 885 N N . VAL A 1 108 ? 2.177 -6.282 -9.228 1.00 94.94 108 VAL A N 1
ATOM 886 C CA . VAL A 1 108 ? 3.607 -6.352 -8.887 1.00 94.94 108 VAL A CA 1
ATOM 887 C C . VAL A 1 108 ? 4.195 -7.717 -9.237 1.00 94.94 108 VAL A C 1
ATOM 889 O O . VAL A 1 108 ? 5.265 -7.795 -9.833 1.00 94.94 108 VAL A O 1
ATOM 892 N N . ARG A 1 109 ? 3.504 -8.814 -8.900 1.00 94.44 109 ARG A N 1
ATOM 893 C CA . ARG A 1 109 ? 3.982 -10.162 -9.232 1.00 94.44 109 ARG A CA 1
ATOM 894 C C . ARG A 1 109 ? 4.123 -10.349 -10.740 1.00 94.44 109 ARG A C 1
ATOM 896 O O . ARG A 1 109 ? 5.141 -10.882 -11.164 1.00 94.44 109 ARG A O 1
ATOM 903 N N . ARG A 1 110 ? 3.131 -9.922 -11.525 1.00 93.56 110 ARG A N 1
ATOM 904 C CA . ARG A 1 110 ? 3.153 -10.034 -12.989 1.00 93.56 110 ARG A CA 1
ATOM 905 C C . ARG A 1 110 ? 4.341 -9.276 -13.580 1.00 93.56 110 ARG A C 1
ATOM 907 O O . ARG A 1 110 ? 5.107 -9.852 -14.342 1.00 93.56 110 ARG A O 1
ATOM 914 N N . GLU A 1 111 ? 4.529 -8.027 -13.172 1.00 91.06 111 GLU A N 1
ATOM 915 C CA . GLU A 1 111 ? 5.587 -7.165 -13.709 1.00 91.06 111 GLU A CA 1
ATOM 916 C C . GLU A 1 111 ? 6.997 -7.584 -13.272 1.00 91.06 111 GLU A C 1
ATOM 918 O O . GLU A 1 111 ? 7.957 -7.422 -14.022 1.00 91.06 111 GLU A O 1
ATOM 923 N N . LEU A 1 112 ? 7.146 -8.147 -12.070 1.00 88.62 112 LEU A N 1
ATOM 924 C CA . LEU A 1 112 ? 8.441 -8.645 -11.600 1.00 88.62 112 LEU A CA 1
ATOM 925 C C . LEU A 1 112 ? 8.781 -10.046 -12.133 1.00 88.62 112 LEU A C 1
ATOM 927 O O . LEU A 1 112 ? 9.959 -10.401 -12.149 1.00 88.62 112 LEU A O 1
ATOM 931 N N . GLN A 1 113 ? 7.788 -10.839 -12.551 1.00 84.44 113 GLN A N 1
ATOM 932 C CA . GLN A 1 113 ? 8.001 -12.146 -13.187 1.00 84.44 113 GLN A CA 1
ATOM 933 C C . GLN A 1 113 ? 8.324 -12.030 -14.678 1.00 84.44 113 GLN A C 1
ATOM 935 O O . GLN A 1 113 ? 9.112 -12.832 -15.175 1.00 84.44 113 GLN A O 1
ATOM 940 N N . ASP A 1 114 ? 7.760 -11.039 -15.373 1.00 70.19 114 ASP A N 1
ATOM 941 C CA . ASP A 1 114 ? 8.038 -10.779 -16.785 1.00 70.19 114 ASP A CA 1
ATOM 942 C C . ASP A 1 114 ? 8.486 -9.319 -16.998 1.00 70.19 114 ASP A C 1
ATOM 944 O O . ASP A 1 114 ? 7.675 -8.449 -17.329 1.00 70.19 114 ASP A O 1
ATOM 948 N N . PRO A 1 115 ? 9.788 -9.017 -16.816 1.00 58.59 115 PRO A N 1
ATOM 949 C CA . PRO A 1 115 ? 10.315 -7.653 -16.896 1.00 58.59 115 PRO A CA 1
ATOM 950 C C . PRO A 1 115 ? 10.260 -7.040 -18.305 1.00 58.59 115 PRO A C 1
ATOM 952 O O . PRO A 1 115 ? 10.758 -5.933 -18.500 1.00 58.59 115 PRO A O 1
ATOM 955 N N . THR A 1 116 ? 9.706 -7.749 -19.296 1.00 55.53 116 THR A N 1
ATOM 956 C CA . THR A 1 116 ? 9.586 -7.282 -20.683 1.00 55.53 116 THR A CA 1
ATOM 957 C C . THR A 1 116 ? 8.261 -6.581 -21.005 1.00 55.53 116 THR A C 1
ATOM 959 O O . THR A 1 116 ? 8.152 -6.003 -22.084 1.00 55.53 116 THR A O 1
ATOM 962 N N . GLN A 1 117 ? 7.274 -6.588 -20.096 1.00 50.03 117 GLN A N 1
ATOM 963 C CA . GLN A 1 117 ? 5.907 -6.109 -20.371 1.00 50.03 117 GLN A CA 1
ATOM 964 C C . GLN A 1 117 ? 5.547 -4.709 -19.834 1.00 50.03 117 GLN A C 1
ATOM 966 O O . GLN A 1 117 ? 4.377 -4.331 -19.895 1.00 50.03 117 GLN A O 1
ATOM 971 N N . GLY A 1 118 ? 6.498 -3.912 -19.336 1.00 45.94 118 GLY A N 1
ATOM 972 C CA . GLY A 1 118 ? 6.194 -2.558 -18.844 1.00 45.94 118 GLY A CA 1
ATOM 973 C C . GLY A 1 118 ? 7.374 -1.615 -18.778 1.00 45.94 118 GLY A C 1
ATOM 974 O O . GLY A 1 118 ? 8.474 -1.981 -19.237 1.00 45.94 118 GLY A O 1
#

Radius of gyration: 16.75 Å; Cα contacts (8 Å, |Δi|>4): 75; chains: 1; bounding box: 44×24×50 Å

Mean predicted aligned error: 5.15 Å